Protein AF-A0A1Q3YXU4-F1 (afdb_monomer_lite)

Radius of gyration: 20.84 Å; chains: 1; bounding box: 42×17×59 Å

Structure (mmCIF, N/CA/C/O backbone):
data_AF-A0A1Q3YXU4-F1
#
_entry.id   AF-A0A1Q3YXU4-F1
#
loop_
_atom_site.group_PDB
_atom_site.id
_atom_site.type_symbol
_atom_site.label_atom_id
_atom_site.label_alt_id
_atom_site.label_comp_id
_atom_site.label_asym_id
_atom_site.label_entity_id
_atom_site.label_seq_id
_atom_site.pdbx_PDB_ins_code
_atom_site.Cartn_x
_atom_site.Cartn_y
_atom_site.Cartn_z
_atom_site.occupancy
_atom_site.B_iso_or_equiv
_atom_site.auth_seq_id
_atom_site.auth_comp_id
_atom_site.auth_asym_id
_atom_site.auth_atom_id
_atom_site.pdbx_PDB_model_num
ATOM 1 N N . MET A 1 1 ? -2.491 -14.388 -0.483 1.00 60.81 1 MET A N 1
ATOM 2 C CA . MET A 1 1 ? -1.088 -14.021 -0.795 1.00 60.81 1 MET A CA 1
ATOM 3 C C . MET A 1 1 ? -0.744 -12.815 0.057 1.00 60.81 1 MET A C 1
ATOM 5 O O . MET A 1 1 ? -1.600 -11.955 0.177 1.00 60.81 1 MET A O 1
ATOM 9 N N . ASP A 1 2 ? 0.445 -12.774 0.655 1.00 82.19 2 ASP A N 1
ATOM 10 C CA . ASP A 1 2 ? 0.849 -11.739 1.620 1.00 82.19 2 ASP A CA 1
ATOM 11 C C . ASP A 1 2 ? 1.449 -10.486 0.941 1.00 82.19 2 ASP A C 1
ATOM 13 O O . ASP A 1 2 ? 2.110 -10.599 -0.099 1.00 82.19 2 ASP A O 1
ATOM 17 N N . ALA A 1 3 ? 1.254 -9.304 1.533 1.00 77.19 3 ALA A N 1
ATOM 18 C CA . ALA A 1 3 ? 1.698 -8.023 0.981 1.00 77.19 3 ALA A CA 1
ATOM 19 C C . ALA A 1 3 ? 3.227 -7.937 0.790 1.00 77.19 3 ALA A C 1
ATOM 21 O O . ALA A 1 3 ? 3.689 -7.449 -0.245 1.00 77.19 3 ALA A O 1
ATOM 22 N N . GLN A 1 4 ? 4.045 -8.483 1.702 1.00 78.56 4 GLN A N 1
ATOM 23 C CA . GLN A 1 4 ? 5.505 -8.500 1.522 1.00 78.56 4 GLN A CA 1
ATOM 24 C C . GLN A 1 4 ? 5.921 -9.389 0.350 1.00 78.56 4 GLN A C 1
ATOM 26 O O . GLN A 1 4 ? 6.849 -9.058 -0.397 1.00 78.56 4 GLN A O 1
ATOM 31 N N . SER A 1 5 ? 5.221 -10.511 0.157 1.00 85.25 5 SER A N 1
ATOM 32 C CA . SER A 1 5 ? 5.486 -11.413 -0.966 1.00 85.25 5 SER A CA 1
ATOM 33 C C . SER A 1 5 ? 5.195 -10.754 -2.322 1.00 85.25 5 SER A C 1
ATOM 35 O O . SER A 1 5 ? 5.925 -10.995 -3.285 1.00 85.25 5 SER A O 1
ATOM 37 N N . ALA A 1 6 ? 4.197 -9.864 -2.389 1.00 83.75 6 ALA A N 1
ATOM 38 C CA . ALA A 1 6 ? 3.882 -9.076 -3.578 1.00 83.75 6 ALA A CA 1
ATOM 39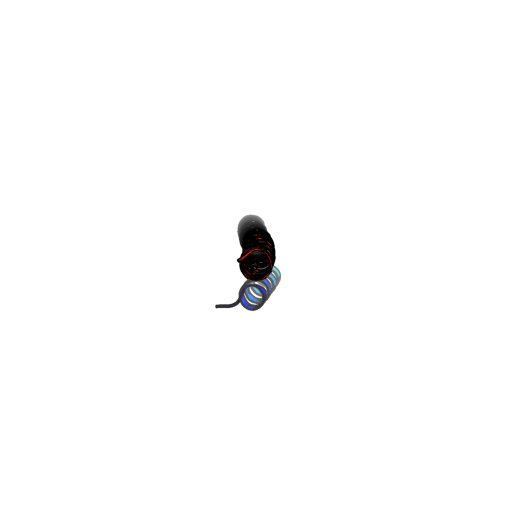 C C . ALA A 1 6 ? 4.917 -7.963 -3.833 1.00 83.75 6 ALA A C 1
ATOM 41 O O . ALA A 1 6 ? 5.408 -7.847 -4.955 1.00 83.75 6 ALA A O 1
ATOM 42 N N . ILE A 1 7 ? 5.348 -7.226 -2.798 1.00 81.69 7 ILE A N 1
ATOM 43 C CA . ILE A 1 7 ? 6.414 -6.208 -2.918 1.00 81.69 7 ILE A CA 1
ATOM 44 C C . ILE A 1 7 ? 7.708 -6.827 -3.457 1.00 81.69 7 ILE A C 1
ATOM 46 O O . ILE A 1 7 ? 8.344 -6.260 -4.344 1.00 81.69 7 ILE A O 1
ATOM 50 N N . ARG A 1 8 ? 8.096 -8.009 -2.961 1.00 87.38 8 ARG A N 1
ATOM 51 C CA . ARG A 1 8 ? 9.313 -8.696 -3.418 1.00 87.38 8 ARG A CA 1
ATOM 52 C C . ARG A 1 8 ? 9.230 -9.111 -4.889 1.00 87.38 8 ARG A C 1
ATOM 54 O O . ARG A 1 8 ? 10.219 -8.981 -5.605 1.00 87.38 8 ARG A O 1
ATOM 61 N N . ARG A 1 9 ? 8.066 -9.585 -5.350 1.00 87.44 9 ARG A N 1
ATOM 62 C CA . ARG A 1 9 ? 7.841 -9.921 -6.769 1.00 87.44 9 ARG A CA 1
ATOM 63 C C . ARG A 1 9 ? 7.912 -8.680 -7.659 1.00 87.44 9 ARG A C 1
ATOM 65 O O . ARG A 1 9 ? 8.518 -8.748 -8.722 1.00 87.44 9 ARG A O 1
ATOM 72 N N . LEU A 1 10 ? 7.368 -7.553 -7.199 1.00 85.00 10 LEU A N 1
ATOM 73 C CA . LEU A 1 10 ? 7.440 -6.275 -7.912 1.00 85.00 10 LEU A CA 1
ATOM 74 C C . LEU A 1 10 ? 8.870 -5.733 -7.993 1.00 85.00 10 LEU A C 1
ATOM 76 O O . LEU A 1 10 ? 9.299 -5.340 -9.068 1.00 85.00 10 LEU A O 1
ATOM 80 N N . ALA A 1 11 ? 9.638 -5.791 -6.902 1.00 84.38 11 ALA A N 1
ATOM 81 C CA . ALA A 1 11 ? 11.046 -5.383 -6.899 1.00 84.38 11 ALA A CA 1
ATOM 82 C C . ALA A 1 11 ? 11.916 -6.255 -7.825 1.00 84.38 11 ALA A C 1
ATOM 84 O O . ALA A 1 11 ? 12.849 -5.770 -8.458 1.00 84.38 11 ALA A O 1
ATOM 85 N N . PHE A 1 12 ? 11.605 -7.548 -7.933 1.00 88.38 12 PHE A N 1
ATOM 86 C CA . PHE A 1 12 ? 12.293 -8.436 -8.868 1.00 88.38 12 PHE A CA 1
ATOM 87 C C . PHE A 1 12 ? 11.927 -8.144 -10.328 1.00 88.38 12 PHE A C 1
ATOM 89 O O . PHE A 1 12 ? 12.802 -8.152 -11.190 1.00 88.38 12 PHE A O 1
ATOM 96 N N . ALA A 1 13 ? 10.656 -7.851 -10.612 1.00 84.44 13 ALA A N 1
ATOM 97 C CA . ALA A 1 13 ? 10.240 -7.381 -11.930 1.00 84.44 13 ALA A CA 1
ATOM 98 C C . ALA A 1 13 ? 10.941 -6.055 -12.289 1.00 84.44 13 ALA A C 1
ATOM 100 O O . ALA A 1 13 ? 11.422 -5.904 -13.407 1.00 84.44 13 ALA A O 1
ATOM 101 N N . GLU A 1 14 ? 11.086 -5.145 -11.320 1.00 81.62 14 GLU A N 1
ATOM 102 C CA . GLU A 1 14 ? 11.775 -3.855 -11.481 1.00 81.62 14 GLU A CA 1
ATOM 103 C C . GLU A 1 14 ? 13.233 -4.039 -11.924 1.00 81.62 14 GLU A C 1
ATOM 105 O O . GLU A 1 14 ? 13.700 -3.371 -12.838 1.00 81.62 14 GLU A O 1
ATOM 110 N N . ALA A 1 15 ? 13.940 -5.007 -11.337 1.00 82.94 15 ALA A N 1
ATOM 111 C CA . ALA A 1 15 ? 15.322 -5.315 -11.705 1.00 82.94 15 ALA A CA 1
ATOM 112 C C . ALA A 1 15 ? 15.468 -5.985 -13.087 1.00 82.94 15 ALA A C 1
ATOM 114 O O . ALA A 1 15 ? 16.560 -5.974 -13.653 1.00 82.94 15 ALA A O 1
ATOM 115 N N . GLN A 1 16 ? 14.399 -6.592 -13.618 1.00 84.69 16 GLN A N 1
ATOM 116 C CA . GLN A 1 16 ? 14.426 -7.319 -14.891 1.00 84.69 16 GLN A CA 1
ATOM 117 C C . GLN A 1 16 ? 13.915 -6.511 -16.088 1.00 84.69 16 GLN A C 1
ATOM 119 O O . GLN A 1 16 ? 14.315 -6.788 -17.218 1.00 84.69 16 GLN A O 1
ATOM 124 N N . HIS A 1 17 ? 13.033 -5.533 -15.881 1.00 81.00 17 HIS A N 1
ATOM 125 C CA . HIS A 1 17 ? 12.461 -4.747 -16.971 1.00 81.00 17 HIS A CA 1
ATOM 126 C C . HIS A 1 17 ? 13.241 -3.449 -17.202 1.00 81.00 17 HIS A C 1
ATOM 128 O O . HIS A 1 17 ? 13.423 -2.642 -16.301 1.00 81.00 17 HIS A O 1
ATOM 134 N N . SER A 1 18 ? 13.675 -3.223 -18.445 1.00 71.69 18 SER A N 1
ATOM 135 C CA . SER A 1 18 ? 14.489 -2.055 -18.825 1.00 71.69 18 SER A CA 1
ATOM 136 C C . SER A 1 18 ? 13.695 -0.937 -19.512 1.00 71.69 18 SER A C 1
ATOM 138 O O . SER A 1 18 ? 14.293 0.029 -19.982 1.00 71.69 18 SER A O 1
ATOM 140 N N . SER A 1 19 ? 12.365 -1.059 -19.624 1.00 85.62 19 SER A N 1
ATOM 141 C CA . SER A 1 19 ? 11.526 -0.032 -20.252 1.00 85.62 19 SER A CA 1
ATOM 142 C C . SER A 1 19 ? 10.926 0.913 -19.214 1.00 85.62 19 SER A C 1
ATOM 144 O O . SER A 1 19 ? 10.465 0.493 -18.151 1.00 85.62 19 SER A O 1
ATOM 146 N N . ALA A 1 20 ? 10.893 2.205 -19.545 1.00 84.19 20 ALA A N 1
ATOM 147 C CA . ALA A 1 20 ? 10.306 3.228 -18.683 1.00 84.19 20 ALA A CA 1
ATOM 148 C C . ALA A 1 20 ? 8.825 2.942 -18.367 1.00 84.19 20 ALA A C 1
ATOM 150 O O . ALA A 1 20 ? 8.390 3.142 -17.239 1.00 84.19 20 ALA A O 1
ATOM 151 N N . GLU A 1 21 ? 8.065 2.412 -19.329 1.00 88.31 21 GLU A N 1
ATOM 152 C CA . GLU A 1 21 ? 6.651 2.055 -19.145 1.00 88.31 21 GLU A CA 1
ATOM 153 C C . GLU A 1 21 ? 6.456 0.933 -18.115 1.00 88.31 21 GLU A C 1
ATOM 155 O O . GLU A 1 21 ? 5.591 1.038 -17.246 1.00 88.31 21 GLU A O 1
ATOM 160 N N . ALA A 1 22 ? 7.295 -0.109 -18.154 1.00 85.00 22 ALA A N 1
ATOM 161 C CA . ALA A 1 22 ? 7.234 -1.194 -17.177 1.00 85.00 22 ALA A CA 1
ATOM 162 C C . ALA A 1 22 ? 7.595 -0.701 -15.769 1.00 85.00 22 ALA A C 1
ATOM 164 O O . ALA A 1 22 ? 6.941 -1.070 -14.795 1.00 85.00 22 ALA A O 1
ATOM 165 N N . MET A 1 23 ? 8.586 0.188 -15.662 1.00 84.50 23 MET A N 1
ATOM 166 C CA . MET A 1 23 ? 8.978 0.800 -14.389 1.00 84.50 23 MET A CA 1
ATOM 167 C C . MET A 1 23 ? 7.853 1.655 -13.788 1.00 84.50 23 MET A C 1
ATOM 169 O O . MET A 1 23 ? 7.610 1.598 -12.582 1.00 84.50 23 MET A O 1
ATOM 173 N N . VAL A 1 24 ? 7.128 2.410 -14.622 1.00 89.44 24 VAL A N 1
ATOM 174 C CA . VAL A 1 24 ? 5.977 3.222 -14.194 1.00 89.44 24 VAL A CA 1
ATOM 175 C C . VAL A 1 24 ? 4.837 2.342 -13.674 1.00 89.44 24 VAL A C 1
ATOM 177 O O . VAL A 1 24 ? 4.285 2.634 -12.611 1.00 89.44 24 VAL A O 1
ATOM 180 N N . GLU A 1 25 ? 4.507 1.245 -14.359 1.00 92.06 25 GLU A N 1
ATOM 181 C CA . GLU A 1 25 ? 3.441 0.338 -13.911 1.00 92.06 25 GLU A CA 1
ATOM 182 C C . GLU A 1 25 ? 3.817 -0.397 -12.615 1.00 92.06 25 GLU A C 1
ATOM 184 O O . GLU A 1 25 ? 2.997 -0.515 -11.703 1.00 92.06 25 GLU A O 1
ATOM 189 N N . ILE A 1 26 ? 5.078 -0.812 -12.465 1.00 88.69 26 ILE A N 1
ATOM 190 C CA . ILE A 1 26 ? 5.573 -1.419 -11.220 1.00 88.69 26 ILE A CA 1
ATOM 191 C C . ILE A 1 26 ? 5.496 -0.421 -10.059 1.00 88.69 26 ILE A C 1
ATOM 193 O O . ILE A 1 26 ? 5.040 -0.769 -8.965 1.00 88.69 26 ILE A O 1
ATOM 197 N N . ALA A 1 27 ? 5.880 0.838 -10.284 1.00 86.69 27 ALA A N 1
ATOM 198 C CA . ALA A 1 27 ? 5.760 1.889 -9.278 1.00 86.69 27 ALA A CA 1
ATOM 199 C C . ALA A 1 27 ? 4.292 2.144 -8.881 1.00 86.69 27 ALA A C 1
ATOM 201 O O . ALA A 1 27 ? 3.992 2.299 -7.691 1.00 86.69 27 ALA A O 1
ATOM 202 N N . ARG A 1 28 ? 3.365 2.119 -9.850 1.00 91.94 28 ARG A N 1
ATOM 203 C CA . ARG A 1 28 ? 1.916 2.226 -9.612 1.00 91.94 28 ARG A CA 1
ATOM 204 C C . ARG A 1 28 ? 1.421 1.096 -8.711 1.00 91.94 28 ARG A C 1
ATOM 206 O O . ARG A 1 28 ? 0.805 1.366 -7.680 1.00 91.94 28 ARG A O 1
ATOM 213 N N . GLN A 1 29 ? 1.780 -0.146 -9.032 1.00 92.56 29 GLN A N 1
ATOM 214 C CA . GLN A 1 29 ? 1.401 -1.332 -8.257 1.00 92.56 29 GLN A CA 1
ATOM 215 C C . GLN A 1 29 ? 1.971 -1.303 -6.830 1.00 92.56 29 GLN A C 1
ATOM 217 O O . GLN A 1 29 ? 1.274 -1.653 -5.875 1.00 92.56 29 GLN A O 1
ATOM 222 N N . ARG A 1 30 ? 3.205 -0.810 -6.643 1.00 88.81 30 ARG A N 1
ATOM 223 C CA . ARG A 1 30 ? 3.780 -0.599 -5.301 1.00 88.81 30 ARG A CA 1
ATOM 224 C C . ARG A 1 30 ? 2.990 0.435 -4.495 1.00 88.81 30 ARG A C 1
ATOM 226 O O . ARG A 1 30 ? 2.759 0.223 -3.306 1.00 88.81 30 ARG A O 1
ATOM 233 N N . SER A 1 31 ? 2.564 1.531 -5.125 1.00 91.19 31 SER A N 1
ATOM 234 C CA . SER A 1 31 ? 1.758 2.568 -4.468 1.00 91.19 31 SER A CA 1
ATOM 235 C C . SER A 1 31 ? 0.381 2.049 -4.046 1.00 91.19 31 SER A C 1
ATOM 237 O O . SER A 1 31 ? -0.050 2.299 -2.921 1.00 91.19 31 SER A O 1
ATOM 239 N N . GLU A 1 32 ? -0.295 1.294 -4.913 1.00 91.94 32 GLU A N 1
ATOM 240 C CA . GLU A 1 32 ? -1.600 0.691 -4.610 1.00 91.94 32 GLU A CA 1
ATOM 241 C C . GLU A 1 32 ? -1.517 -0.296 -3.447 1.00 91.94 32 GLU A C 1
ATOM 243 O O . GLU A 1 32 ? -2.312 -0.223 -2.511 1.00 91.94 32 GLU A O 1
ATOM 248 N N . LEU A 1 33 ? -0.506 -1.165 -3.457 1.00 90.38 33 LEU A N 1
ATOM 249 C CA . LEU A 1 33 ? -0.297 -2.141 -2.395 1.00 90.38 33 LEU A CA 1
ATOM 250 C C . LEU A 1 33 ? 0.025 -1.480 -1.047 1.00 90.38 33 LEU A C 1
ATOM 252 O O . LEU A 1 33 ? -0.498 -1.894 -0.011 1.00 90.38 33 LEU A O 1
ATOM 256 N N . ALA A 1 34 ? 0.848 -0.427 -1.053 1.00 87.69 34 ALA A N 1
ATOM 257 C CA . ALA A 1 34 ? 1.134 0.351 0.149 1.00 87.69 34 ALA A CA 1
ATOM 258 C C . ALA A 1 34 ? -0.136 1.014 0.706 1.00 87.69 34 ALA A C 1
ATOM 260 O O . ALA A 1 34 ? -0.377 0.954 1.910 1.00 87.69 34 ALA A O 1
ATOM 261 N N . LYS A 1 35 ? -0.985 1.584 -0.163 1.00 91.38 35 LYS A N 1
ATOM 262 C CA . LYS A 1 35 ? -2.276 2.163 0.242 1.00 91.38 35 LYS A CA 1
ATOM 263 C C . LYS A 1 35 ? -3.214 1.120 0.841 1.00 91.38 35 LYS A C 1
ATOM 265 O O . LYS A 1 35 ? -3.813 1.395 1.873 1.00 91.38 35 LYS A O 1
ATOM 270 N N . ALA A 1 36 ? -3.327 -0.054 0.219 1.00 88.50 36 ALA A N 1
ATOM 271 C CA . ALA A 1 36 ? -4.165 -1.140 0.723 1.00 88.50 36 ALA A CA 1
ATOM 272 C C . ALA A 1 36 ? -3.704 -1.601 2.114 1.00 88.50 36 ALA A C 1
ATOM 274 O O . ALA A 1 36 ? -4.512 -1.676 3.032 1.00 88.50 36 ALA A O 1
ATOM 275 N N . THR A 1 37 ? -2.393 -1.787 2.293 1.00 88.12 37 THR A N 1
ATOM 276 C CA . THR A 1 37 ? -1.799 -2.170 3.585 1.00 88.12 37 THR A CA 1
ATOM 277 C C . THR A 1 37 ? -2.045 -1.104 4.661 1.00 88.12 37 THR A C 1
ATOM 279 O O . THR A 1 37 ? -2.303 -1.415 5.818 1.00 88.12 37 THR A O 1
ATOM 282 N N . GLU A 1 38 ? -1.960 0.175 4.296 1.00 89.31 38 GLU A N 1
ATOM 283 C CA . GLU A 1 38 ? -2.191 1.285 5.225 1.00 89.31 38 GLU A CA 1
ATOM 284 C C . GLU 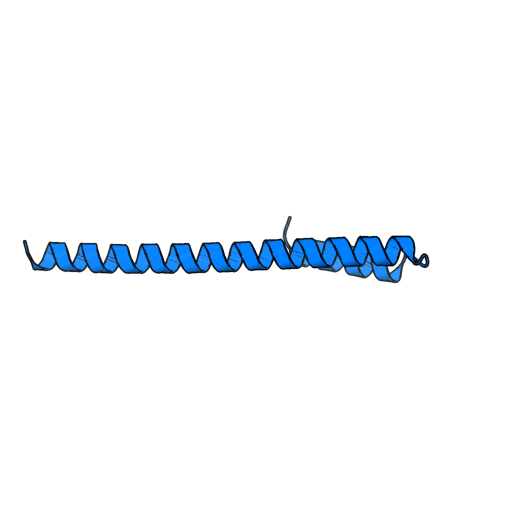A 1 38 ? -3.671 1.457 5.596 1.00 89.31 38 GLU A C 1
ATOM 286 O O . GLU A 1 38 ? -3.992 1.961 6.670 1.00 89.31 38 GLU A O 1
ATOM 291 N N . LEU A 1 39 ? -4.587 1.074 4.707 1.00 87.44 39 LEU A N 1
ATOM 292 C CA . LEU A 1 39 ? -6.018 1.029 5.007 1.00 87.44 39 LEU A CA 1
ATOM 293 C C . LEU A 1 39 ? -6.352 -0.144 5.931 1.00 87.44 39 LEU A C 1
ATOM 295 O O . LEU A 1 39 ? -7.089 0.054 6.889 1.00 87.44 39 LEU A O 1
ATOM 299 N N . GLU A 1 40 ? -5.763 -1.316 5.694 1.00 86.06 40 GLU A N 1
ATOM 300 C CA . GLU A 1 40 ? -5.911 -2.498 6.554 1.00 86.06 40 GLU A CA 1
ATOM 301 C C . GLU A 1 40 ? -5.442 -2.200 7.985 1.00 86.06 40 GLU A C 1
ATOM 303 O O . GLU A 1 40 ? -6.216 -2.340 8.923 1.00 86.06 40 GLU A O 1
ATOM 308 N N . LYS A 1 41 ? -4.244 -1.622 8.154 1.00 87.06 41 LYS A N 1
ATOM 309 C CA . LYS A 1 41 ? -3.736 -1.208 9.476 1.00 87.06 41 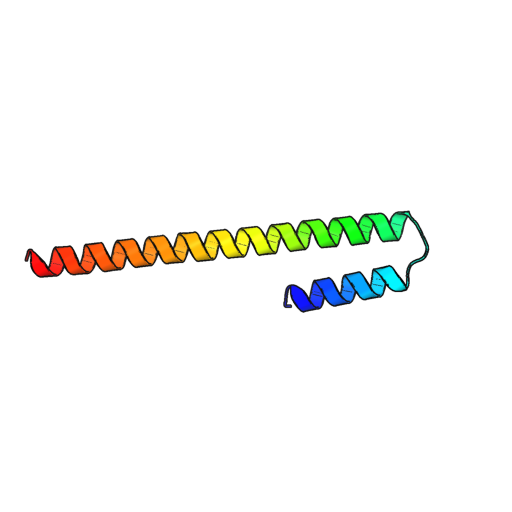LYS A CA 1
ATOM 310 C C . LYS A 1 41 ? -4.645 -0.222 10.204 1.00 87.06 41 LYS A C 1
ATOM 312 O O . LYS A 1 41 ? -4.777 -0.301 11.421 1.00 87.06 41 LYS A O 1
ATOM 317 N N . ARG A 1 42 ? -5.222 0.742 9.477 1.00 86.19 42 ARG A N 1
ATOM 318 C CA . ARG A 1 42 ? -6.144 1.726 10.060 1.00 86.19 42 ARG A CA 1
ATOM 319 C C . ARG A 1 42 ? -7.463 1.080 10.466 1.00 86.19 42 ARG A C 1
ATOM 321 O O . ARG A 1 42 ? -7.936 1.365 11.556 1.00 86.19 42 ARG A O 1
ATOM 328 N N . SER A 1 43 ? -7.993 0.183 9.638 1.00 85.19 43 SER A N 1
ATOM 329 C CA . SER A 1 43 ? -9.198 -0.591 9.948 1.00 85.19 43 SER A CA 1
ATOM 330 C C . SER A 1 43 ? -8.995 -1.507 11.158 1.00 85.19 43 SER A C 1
ATOM 332 O O . SER A 1 43 ? -9.877 -1.600 12.006 1.00 85.19 43 SER A O 1
ATOM 334 N N . ASP A 1 44 ? -7.841 -2.167 11.259 1.00 80.94 44 ASP A N 1
ATOM 335 C CA . ASP A 1 44 ? -7.509 -3.037 12.391 1.00 80.94 44 ASP A CA 1
ATOM 336 C C . ASP A 1 44 ? -7.340 -2.234 13.687 1.00 80.94 44 ASP A C 1
ATOM 338 O O . ASP A 1 44 ? -7.794 -2.663 14.749 1.00 80.94 44 ASP A O 1
ATOM 342 N N . ALA A 1 45 ? -6.715 -1.054 13.605 1.00 81.38 45 ALA A N 1
ATOM 343 C CA . ALA A 1 45 ? -6.575 -0.146 14.739 1.00 81.38 45 ALA A CA 1
ATOM 344 C C . ALA A 1 45 ? -7.938 0.386 15.211 1.00 81.38 45 ALA A C 1
ATOM 346 O O . ALA A 1 45 ? -8.245 0.303 16.397 1.00 81.38 45 ALA A O 1
ATOM 347 N N . GLU A 1 46 ? -8.779 0.851 14.284 1.00 86.00 46 GLU A N 1
ATOM 348 C CA . GLU A 1 46 ? -10.129 1.346 14.578 1.00 86.00 46 GLU A CA 1
ATOM 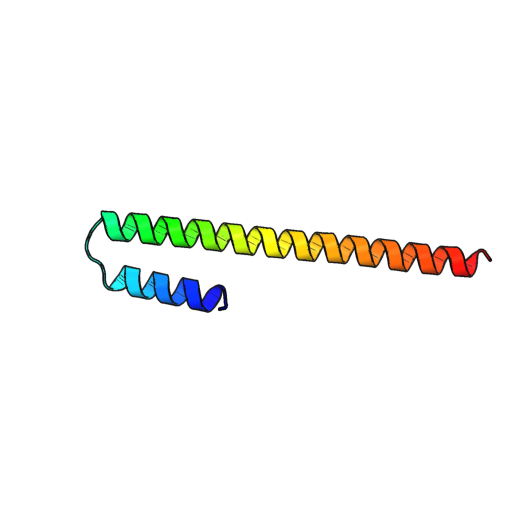349 C C . GLU A 1 46 ? -11.013 0.243 15.179 1.00 86.00 46 GLU A C 1
ATOM 351 O O . GLU A 1 46 ? -11.645 0.446 16.215 1.00 86.00 46 GLU A O 1
ATOM 356 N N . SER A 1 47 ? -10.981 -0.970 14.616 1.00 80.50 47 SER A N 1
ATOM 357 C CA . SER A 1 47 ? -11.709 -2.114 15.173 1.00 80.50 47 SER A CA 1
ATOM 358 C C . SER A 1 47 ? -11.199 -2.519 16.561 1.00 80.50 47 SER A C 1
ATOM 360 O O . SER A 1 47 ? -12.000 -2.919 17.411 1.00 80.50 47 SER A O 1
ATOM 362 N N . GLY A 1 48 ? -9.889 -2.438 16.808 1.00 82.12 48 GLY A N 1
ATOM 363 C CA . GLY A 1 48 ? -9.304 -2.702 18.121 1.00 82.12 48 GLY A CA 1
ATOM 364 C C . GLY A 1 48 ? -9.757 -1.689 19.173 1.00 82.12 48 GLY A C 1
ATOM 365 O O . GLY A 1 48 ? -10.119 -2.079 20.288 1.00 82.12 48 GLY A O 1
ATOM 366 N N . ASP A 1 49 ? -9.805 -0.410 18.802 1.00 82.38 49 ASP A N 1
ATOM 367 C CA . ASP A 1 49 ? -10.263 0.679 19.665 1.00 82.38 49 ASP A CA 1
ATOM 368 C C . ASP A 1 49 ? -11.765 0.557 19.992 1.00 82.38 49 ASP A C 1
ATOM 370 O O . ASP A 1 49 ? -12.159 0.706 21.153 1.00 82.38 49 ASP A O 1
ATOM 374 N N . GLU A 1 50 ? -12.608 0.189 19.018 1.00 80.88 50 GLU A N 1
ATOM 375 C CA . GLU A 1 50 ? -14.041 -0.068 19.236 1.00 80.88 50 GLU A CA 1
ATOM 376 C C . GLU A 1 50 ? -14.298 -1.252 20.181 1.00 80.88 50 GLU A C 1
ATOM 378 O O . GLU A 1 50 ? -15.158 -1.185 21.069 1.00 80.88 50 GLU A O 1
ATOM 383 N N . LEU A 1 51 ? -13.541 -2.344 20.022 1.00 78.12 51 LEU A N 1
ATOM 384 C CA . LEU A 1 51 ? -13.619 -3.505 20.911 1.00 78.12 51 LEU A CA 1
ATOM 385 C C . LEU A 1 51 ? -13.168 -3.158 22.334 1.00 78.12 51 LEU A C 1
ATOM 387 O O . LEU A 1 51 ? -13.803 -3.584 23.304 1.00 78.12 51 LEU A O 1
ATOM 391 N N . ALA A 1 52 ? -12.105 -2.364 22.478 1.00 81.94 52 ALA A N 1
ATOM 392 C CA . ALA A 1 52 ? -11.623 -1.909 23.777 1.00 81.94 52 ALA A CA 1
ATOM 393 C C . ALA A 1 52 ? -12.640 -0.996 24.481 1.00 81.94 52 ALA A C 1
ATOM 395 O O . ALA A 1 52 ? -12.854 -1.149 25.688 1.00 81.94 52 ALA A O 1
ATOM 396 N N . ALA A 1 53 ? -13.296 -0.098 23.738 1.00 81.81 53 ALA A N 1
ATOM 397 C CA . ALA A 1 53 ? -14.363 0.759 24.249 1.00 81.81 53 ALA A CA 1
ATOM 398 C C . ALA A 1 53 ? -15.570 -0.066 24.730 1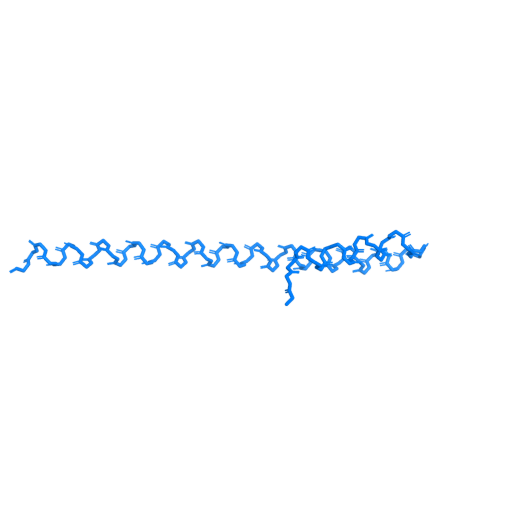.00 81.81 53 ALA A C 1
ATOM 400 O O . ALA A 1 53 ? -15.992 0.079 25.880 1.00 81.81 53 ALA A O 1
ATOM 401 N N . ARG A 1 54 ? -16.052 -1.024 23.921 1.00 76.94 54 ARG A N 1
ATOM 402 C CA . ARG A 1 54 ? -17.148 -1.928 24.322 1.00 76.94 54 ARG A CA 1
ATOM 403 C C . ARG A 1 54 ? -16.819 -2.753 25.564 1.00 76.94 54 ARG A C 1
ATOM 405 O O . ARG A 1 54 ? -17.622 -2.805 26.488 1.00 76.94 54 ARG A O 1
ATOM 412 N N . ALA A 1 55 ? -15.621 -3.332 25.645 1.00 81.69 55 ALA A N 1
ATOM 413 C CA . ALA A 1 55 ? -15.209 -4.111 26.814 1.00 81.69 55 ALA A CA 1
ATOM 414 C C . ALA A 1 55 ? -15.104 -3.265 28.102 1.00 81.69 55 ALA A C 1
ATOM 416 O O . ALA A 1 55 ? -15.180 -3.788 29.218 1.00 81.69 55 ALA A O 1
ATOM 417 N N . GLN A 1 56 ? -14.861 -1.954 27.998 1.00 74.19 56 GLN A N 1
ATOM 418 C CA . GLN A 1 56 ? -14.918 -1.043 29.147 1.00 74.19 56 GLN A CA 1
ATOM 419 C C . GLN A 1 56 ? -16.361 -0.722 29.546 1.00 74.19 56 GLN A C 1
ATOM 421 O O . GLN A 1 56 ? -16.670 -0.778 30.739 1.00 74.19 56 GLN A O 1
ATOM 426 N N . ASP A 1 57 ? -17.234 -0.457 28.576 1.00 75.81 57 ASP A N 1
ATOM 427 C CA . ASP A 1 57 ? -18.655 -0.198 28.820 1.00 75.81 57 ASP A CA 1
ATOM 428 C C . ASP A 1 57 ? -19.355 -1.401 29.465 1.00 75.81 57 ASP A C 1
ATOM 430 O O . ASP A 1 57 ? -20.066 -1.235 30.458 1.00 75.81 57 ASP A O 1
ATOM 434 N N . GLU A 1 58 ? -19.077 -2.617 28.990 1.00 79.69 58 GLU A N 1
ATOM 435 C CA . GLU A 1 58 ? -19.601 -3.863 29.567 1.00 79.69 58 GLU A CA 1
ATOM 436 C C . GLU A 1 58 ? -19.170 -4.036 31.036 1.00 79.69 58 GLU A C 1
ATOM 438 O O . GLU A 1 58 ? -20.006 -4.277 31.907 1.00 79.69 58 GLU A O 1
ATOM 443 N N . ARG A 1 59 ? -17.889 -3.794 31.360 1.00 73.25 59 ARG A N 1
ATOM 444 C CA . ARG A 1 59 ? -17.385 -3.832 32.751 1.00 73.25 59 ARG A CA 1
ATOM 445 C C . ARG A 1 59 ? -17.969 -2.735 33.643 1.00 73.25 59 ARG A C 1
ATOM 447 O O . ARG A 1 59 ? -17.995 -2.896 34.865 1.00 73.25 59 ARG A O 1
ATOM 454 N N . ARG A 1 60 ? -18.376 -1.599 33.069 1.00 75.25 60 ARG A N 1
ATOM 455 C CA . ARG A 1 60 ? -19.026 -0.513 33.813 1.00 75.25 60 ARG A CA 1
ATOM 456 C C . ARG A 1 60 ? -20.461 -0.886 34.164 1.00 75.25 60 ARG A C 1
ATOM 458 O O . ARG A 1 60 ? -20.847 -0.683 35.309 1.00 75.25 60 ARG A O 1
ATOM 465 N N . VAL A 1 61 ? -21.203 -1.447 33.208 1.00 73.44 61 VAL A N 1
ATOM 466 C CA . VAL A 1 61 ? -22.593 -1.889 33.393 1.00 73.44 61 VAL A CA 1
ATOM 467 C C . VAL A 1 61 ? -22.680 -2.960 34.485 1.00 73.44 61 VAL A C 1
ATOM 469 O O . VAL A 1 61 ? -23.474 -2.792 35.409 1.00 73.44 61 VAL A O 1
ATOM 472 N N . ASP A 1 62 ? -21.790 -3.958 34.466 1.00 69.69 62 ASP A N 1
ATOM 473 C CA . ASP A 1 62 ? -21.726 -5.033 35.476 1.00 69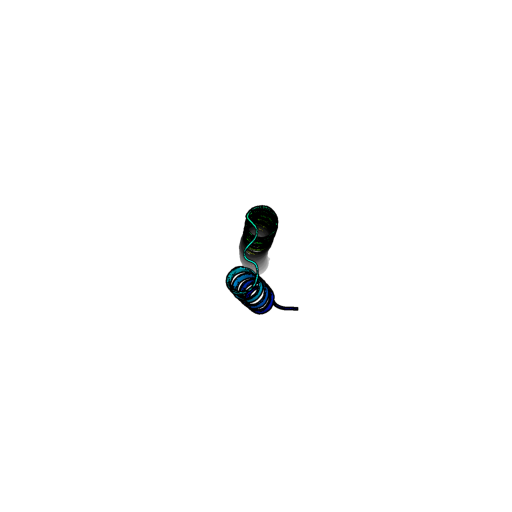.69 62 ASP A CA 1
ATOM 474 C C . ASP A 1 62 ? -21.429 -4.542 36.904 1.00 69.69 62 ASP A C 1
ATOM 476 O O . ASP A 1 62 ? -21.822 -5.178 37.875 1.00 69.69 62 ASP A O 1
ATOM 480 N N . LYS A 1 63 ? -20.733 -3.410 37.068 1.00 68.44 63 LYS A N 1
ATOM 481 C CA . LYS A 1 63 ? -20.477 -2.817 38.395 1.00 68.44 63 LYS A CA 1
ATOM 482 C C . LYS A 1 63 ? -21.621 -1.947 38.913 1.00 68.44 63 LYS A C 1
ATOM 484 O O . LYS A 1 63 ? -21.582 -1.536 40.072 1.00 68.44 63 LYS A O 1
ATOM 489 N N . THR A 1 64 ? -22.568 -1.595 38.048 1.00 59.28 64 THR A N 1
ATOM 490 C CA . THR A 1 64 ? -23.698 -0.709 38.367 1.00 59.28 64 THR A CA 1
ATOM 491 C C . THR A 1 64 ? -25.042 -1.434 38.481 1.00 59.28 64 THR A C 1
ATOM 493 O O . THR A 1 64 ? -26.025 -0.781 38.829 1.00 59.28 64 THR A O 1
ATOM 496 N N . ALA A 1 65 ? -25.083 -2.742 38.205 1.00 55.88 65 ALA A N 1
ATOM 497 C CA . ALA A 1 65 ? -26.211 -3.644 38.460 1.00 55.88 65 ALA A CA 1
ATOM 498 C C . ALA A 1 65 ? -26.025 -4.383 39.797 1.00 55.88 65 ALA A C 1
ATOM 500 O O . ALA A 1 65 ? -27.055 -4.663 40.450 1.00 55.88 65 ALA A O 1
#

Sequence (65 aa):
MDAQSAIRRLAFAEAQHSSAEAMVEIARQRSELAKATELEKRSDAESGDELAARAQDERRVDKTA

Foldseek 3Di:
DDLVVVLVVLVVQCVVDPDPVSVVVSVVVNVVSVVVVVVVVVVVVVVVVVVVVVVVVVVVVVVVD

Secondary structure (DSSP, 8-state):
--HHHHHHHHHHHHHH--SHHHHHHHHHHHHHHHHHHHHHHHHHHHHHHHHHHHHHHHHHHHHH-

pLDDT: mean 82.4, std 7.62, range [55.88, 92.56]